Protein AF-A0A3D0VRW5-F1 (afdb_monomer_lite)

Radius of gyration: 27.22 Å; chains: 1; bounding box: 57×34×82 Å

Secondary structure (DSSP, 8-state):
-HHHHHHHHHHHHHHHHHHHHHHHHHHHHHHHTTT---HHHHHHHHHHHHHHHHHHHHHHHHHHHHIIIIITTSPPB--SSHHHHIIIIITTGGG----HHHHHHHHHHHHHHHHHHHGGGGGBTT----HHHHHHHHHHHHHHH-TT--HHHHHHHHHH--SHHHHHHHH-

Foldseek 3Di:
DLVVLQVVLVVLVVLLVVLVVLLVVLVVLCVVCPPDPPPPVSVVSNVVSVVSPVVNVVSVVVSVVCCVPPVVPRFHQQDDDLVVLCVVDPPPLVPDPDDPVLSVQLSVVLCVVCCVVPNSVSRTPPDDDDFVSSVVSLLSSLCSVPVVDDPVNSVVLVVPDDGNVSSVVSND

Structure (mmCIF, N/CA/C/O backbone):
data_AF-A0A3D0VRW5-F1
#
_entry.id   AF-A0A3D0VRW5-F1
#
loop_
_atom_site.group_PDB
_atom_site.id
_atom_site.type_symbol
_atom_site.label_atom_id
_atom_site.label_alt_id
_atom_site.label_comp_id
_atom_site.label_asym_id
_atom_site.label_entity_id
_atom_site.label_seq_id
_atom_site.pdbx_PDB_ins_code
_atom_site.Cartn_x
_atom_site.Cartn_y
_atom_site.Cartn_z
_atom_site.occupancy
_atom_site.B_iso_or_equiv
_atom_site.auth_seq_id
_atom_site.auth_comp_id
_atom_site.auth_asym_id
_atom_site.auth_atom_id
_atom_site.pdbx_PDB_model_num
ATOM 1 N N . MET A 1 1 ? 12.588 -6.512 1.046 1.00 62.38 1 MET A N 1
ATOM 2 C CA . MET A 1 1 ? 12.906 -6.947 -0.339 1.00 62.38 1 MET A CA 1
ATOM 3 C C . MET A 1 1 ? 11.990 -6.310 -1.381 1.00 62.38 1 MET A C 1
ATOM 5 O O . MET A 1 1 ? 12.462 -6.005 -2.468 1.00 62.38 1 MET A O 1
ATOM 9 N N . GLU A 1 2 ? 10.723 -6.056 -1.054 1.00 75.12 2 GLU A N 1
ATOM 10 C CA . GLU A 1 2 ? 9.718 -5.501 -1.978 1.00 75.12 2 GLU A CA 1
ATOM 11 C C . GLU A 1 2 ? 10.070 -4.091 -2.481 1.00 75.12 2 GLU A C 1
ATOM 13 O O . GLU A 1 2 ? 10.018 -3.831 -3.680 1.00 75.12 2 GLU A O 1
ATOM 18 N N . VAL A 1 3 ? 10.564 -3.218 -1.593 1.00 72.94 3 VAL A N 1
ATOM 19 C CA . VAL A 1 3 ? 11.034 -1.865 -1.948 1.00 72.94 3 VAL A CA 1
ATOM 20 C C . VAL A 1 3 ? 12.173 -1.905 -2.978 1.00 72.94 3 VAL A C 1
ATOM 22 O O . VAL A 1 3 ? 12.120 -1.223 -3.998 1.00 72.94 3 VAL A O 1
ATOM 25 N N . LEU A 1 4 ? 13.188 -2.750 -2.761 1.00 78.00 4 LEU A N 1
ATOM 26 C CA . LEU A 1 4 ? 14.305 -2.909 -3.700 1.00 78.00 4 LEU A CA 1
ATOM 27 C C . LEU A 1 4 ? 13.824 -3.434 -5.058 1.00 78.00 4 LEU A C 1
ATOM 29 O O . LEU A 1 4 ? 14.234 -2.929 -6.100 1.00 78.00 4 LEU A O 1
ATOM 33 N N . ALA A 1 5 ? 12.936 -4.427 -5.050 1.00 78.81 5 ALA A N 1
ATOM 34 C CA . ALA A 1 5 ? 12.372 -4.995 -6.265 1.00 78.81 5 ALA A CA 1
ATOM 35 C C . ALA A 1 5 ? 11.540 -3.975 -7.058 1.00 78.81 5 ALA A C 1
ATOM 37 O O . ALA A 1 5 ? 11.592 -3.974 -8.289 1.00 78.81 5 ALA A O 1
ATOM 38 N N . HIS A 1 6 ? 10.830 -3.075 -6.373 1.00 78.69 6 HIS A N 1
ATOM 39 C CA . HIS A 1 6 ? 10.118 -1.971 -7.007 1.00 78.69 6 HIS A CA 1
ATOM 40 C C . HIS A 1 6 ? 11.080 -1.030 -7.749 1.00 78.69 6 HIS A C 1
ATOM 42 O O . HIS A 1 6 ? 10.903 -0.787 -8.944 1.00 78.69 6 HIS A O 1
ATOM 48 N N . TYR A 1 7 ? 12.152 -0.577 -7.091 1.00 81.31 7 TYR A N 1
ATOM 49 C CA . TYR A 1 7 ? 13.161 0.274 -7.732 1.00 81.31 7 TYR A CA 1
ATOM 50 C C . TYR A 1 7 ? 13.887 -0.428 -8.883 1.00 81.31 7 TYR A C 1
ATOM 52 O O . TYR A 1 7 ? 14.125 0.180 -9.927 1.00 81.31 7 TYR A O 1
ATOM 60 N N . LEU A 1 8 ? 14.185 -1.722 -8.740 1.00 82.75 8 LEU A N 1
ATOM 61 C CA . LEU A 1 8 ? 14.809 -2.511 -9.801 1.00 82.75 8 LEU A CA 1
ATOM 62 C C . LEU A 1 8 ? 13.872 -2.609 -11.021 1.00 82.75 8 LEU A C 1
ATOM 64 O O . LEU A 1 8 ? 14.313 -2.406 -12.151 1.00 82.75 8 LEU A O 1
ATOM 68 N N . ARG A 1 9 ? 12.565 -2.823 -10.803 1.00 81.88 9 ARG A N 1
ATOM 69 C CA . ARG A 1 9 ? 11.544 -2.823 -11.865 1.00 81.88 9 ARG A CA 1
ATOM 70 C C . ARG A 1 9 ? 11.465 -1.470 -12.579 1.00 81.88 9 ARG A C 1
ATOM 72 O O . ARG A 1 9 ? 11.427 -1.452 -13.808 1.00 81.88 9 ARG A O 1
ATOM 79 N N . LEU A 1 10 ? 11.489 -0.358 -11.840 1.00 83.25 10 LEU A N 1
ATOM 80 C CA . LEU A 1 10 ? 11.524 0.992 -12.420 1.00 83.25 10 LEU A CA 1
ATOM 81 C C . LEU A 1 10 ? 12.782 1.218 -13.269 1.00 83.25 10 LEU A C 1
ATOM 83 O O . LEU A 1 10 ? 12.677 1.727 -14.384 1.00 83.25 10 LEU A O 1
ATOM 87 N N . GLY A 1 11 ? 13.950 0.783 -12.787 1.00 82.81 11 GLY A N 1
ATOM 88 C CA . GLY A 1 11 ? 15.206 0.862 -13.537 1.00 82.81 11 GLY A CA 1
ATOM 89 C C . GLY A 1 11 ? 15.146 0.099 -14.862 1.00 82.81 11 GLY A C 1
ATOM 90 O O . GLY A 1 11 ? 15.529 0.631 -15.904 1.00 82.81 11 GLY A O 1
ATOM 91 N N . PHE A 1 12 ? 14.584 -1.112 -14.846 1.00 83.50 12 PHE A N 1
ATOM 92 C CA . PHE A 1 12 ? 14.370 -1.902 -16.057 1.00 83.50 12 PHE A CA 1
ATOM 93 C C . PHE A 1 12 ? 13.411 -1.229 -17.049 1.00 83.50 12 PHE A C 1
ATOM 95 O O . PHE A 1 12 ? 13.712 -1.165 -18.241 1.00 83.50 12 PHE A O 1
ATOM 102 N N . ILE A 1 13 ? 12.281 -0.691 -16.575 1.00 83.25 13 ILE A N 1
ATOM 103 C CA . ILE A 1 13 ? 11.316 0.024 -17.427 1.00 83.25 13 ILE A CA 1
ATOM 104 C C . ILE A 1 13 ? 11.973 1.254 -18.064 1.00 83.25 13 ILE A C 1
ATOM 106 O O . ILE A 1 13 ? 11.870 1.446 -19.276 1.00 83.25 13 ILE A O 1
ATOM 110 N N . ALA A 1 14 ? 12.694 2.057 -17.278 1.00 82.38 14 ALA A N 1
ATOM 111 C CA . ALA A 1 14 ? 13.392 3.240 -17.773 1.00 82.38 14 ALA A CA 1
ATOM 112 C C . ALA A 1 14 ? 14.422 2.885 -18.858 1.00 82.38 14 ALA A C 1
ATOM 114 O O . ALA A 1 14 ? 14.473 3.533 -19.906 1.00 82.38 14 ALA A O 1
ATOM 115 N N . ALA A 1 15 ? 15.198 1.818 -18.649 1.00 82.12 15 ALA A N 1
ATOM 116 C CA . ALA A 1 15 ? 16.153 1.328 -19.636 1.00 82.12 15 ALA A CA 1
ATOM 117 C C . ALA A 1 15 ? 15.463 0.867 -20.932 1.00 82.12 15 ALA A C 1
ATOM 119 O O . ALA A 1 15 ? 15.905 1.241 -22.017 1.00 82.12 15 ALA A O 1
ATOM 120 N N . ILE A 1 16 ? 14.347 0.133 -20.847 1.00 83.44 16 ILE A N 1
ATOM 121 C CA . ILE A 1 16 ? 13.568 -0.285 -22.027 1.00 83.44 16 ILE A CA 1
ATOM 122 C C . ILE A 1 16 ? 13.059 0.931 -22.814 1.00 83.44 16 ILE A C 1
ATOM 124 O O . ILE A 1 16 ? 13.180 0.963 -24.040 1.00 83.44 16 ILE A O 1
ATOM 128 N N . VAL A 1 17 ? 12.540 1.956 -22.132 1.00 83.88 17 VAL A N 1
ATOM 129 C CA . VAL A 1 17 ? 12.073 3.193 -22.778 1.00 83.88 17 VAL A CA 1
ATOM 130 C C . VAL A 1 17 ? 13.222 3.914 -23.488 1.00 83.88 17 VAL A C 1
ATOM 132 O O . VAL A 1 17 ? 13.076 4.300 -24.649 1.00 83.88 17 VAL A O 1
ATOM 135 N N . MET A 1 18 ? 14.388 4.047 -22.847 1.00 80.69 18 MET A N 1
ATOM 136 C CA . MET A 1 18 ? 15.559 4.662 -23.485 1.00 80.69 18 MET A CA 1
ATOM 137 C C . MET A 1 18 ? 16.029 3.882 -24.719 1.00 80.69 18 MET A C 1
ATOM 139 O O . MET A 1 18 ? 16.373 4.485 -25.739 1.00 80.69 18 MET A O 1
ATOM 143 N N . LEU A 1 19 ? 15.994 2.549 -24.663 1.00 82.56 19 LEU A N 1
ATOM 144 C CA . LEU A 1 19 ? 16.332 1.689 -25.797 1.00 82.56 19 LEU A CA 1
ATOM 145 C C . LEU A 1 19 ? 15.342 1.851 -26.961 1.00 82.56 19 LEU A C 1
ATOM 147 O O . LEU A 1 19 ? 15.771 1.915 -28.114 1.00 82.56 19 LEU A O 1
ATOM 151 N N . LEU A 1 20 ? 14.039 1.980 -26.680 1.00 82.06 20 LEU A N 1
ATOM 152 C CA . LEU A 1 20 ? 13.021 2.263 -27.698 1.00 82.06 20 LEU A CA 1
ATOM 153 C C . LEU A 1 20 ? 13.267 3.611 -28.383 1.00 82.06 20 LEU A C 1
ATOM 155 O O . LEU A 1 20 ? 13.275 3.679 -29.612 1.00 82.06 20 LEU A O 1
ATOM 159 N N . ILE A 1 21 ? 13.531 4.668 -27.607 1.00 82.75 21 ILE A N 1
ATOM 160 C CA . ILE A 1 21 ? 13.844 6.001 -28.144 1.00 82.75 21 ILE A CA 1
ATOM 161 C C . ILE A 1 21 ? 15.078 5.928 -29.051 1.00 82.75 21 ILE A C 1
ATOM 163 O O . ILE A 1 21 ? 15.043 6.404 -30.188 1.00 82.75 21 ILE A O 1
ATOM 167 N N . ALA A 1 22 ? 16.149 5.275 -28.597 1.00 78.88 22 ALA A N 1
ATOM 168 C CA . ALA A 1 22 ? 17.364 5.112 -29.387 1.00 78.88 22 ALA A CA 1
ATOM 169 C C . ALA A 1 22 ? 17.132 4.304 -30.679 1.00 78.88 22 ALA A C 1
ATOM 171 O O . ALA A 1 22 ? 17.673 4.656 -31.729 1.00 78.88 22 ALA A O 1
ATOM 172 N N . GLY A 1 23 ? 16.295 3.263 -30.633 1.00 80.12 23 GLY A N 1
ATOM 173 C CA . GLY A 1 23 ? 15.893 2.490 -31.809 1.00 80.12 23 GLY A CA 1
ATOM 174 C C . GLY A 1 23 ? 15.086 3.311 -32.822 1.00 80.12 23 GLY A C 1
ATOM 175 O O . GLY A 1 23 ? 15.339 3.233 -34.025 1.00 80.12 23 GLY A O 1
ATOM 176 N N . ILE A 1 24 ? 14.165 4.161 -32.361 1.00 83.56 24 ILE A N 1
ATOM 177 C CA . ILE A 1 24 ? 13.408 5.073 -33.233 1.00 83.56 24 ILE A CA 1
ATOM 178 C C . ILE A 1 24 ? 14.349 6.101 -33.873 1.00 83.56 24 ILE A C 1
ATOM 180 O O . ILE A 1 24 ? 14.300 6.314 -35.087 1.00 83.56 24 ILE A O 1
ATOM 184 N N . MET A 1 25 ? 15.256 6.695 -33.089 1.00 78.94 25 MET A N 1
ATOM 185 C CA . MET A 1 25 ? 16.258 7.636 -33.603 1.00 78.94 25 MET A CA 1
ATOM 186 C C . MET A 1 25 ? 17.160 6.990 -34.658 1.00 78.94 25 MET A C 1
ATOM 188 O O . MET A 1 25 ? 17.439 7.606 -35.688 1.00 78.94 25 MET A O 1
ATOM 192 N N . PHE A 1 26 ? 17.568 5.736 -34.450 1.00 79.00 26 PHE A N 1
ATOM 193 C CA . PHE A 1 26 ? 18.327 4.971 -35.434 1.00 79.00 26 PHE A CA 1
ATOM 194 C C . PHE A 1 26 ? 17.599 4.855 -36.770 1.00 79.00 26 PHE A C 1
ATOM 196 O O . PHE A 1 26 ? 18.173 5.151 -37.820 1.00 79.00 26 PHE A O 1
ATOM 203 N N . LEU A 1 27 ? 16.336 4.422 -36.731 1.00 78.88 27 LEU A N 1
ATOM 204 C CA . LEU A 1 27 ? 15.518 4.240 -37.926 1.00 78.88 27 LEU A CA 1
ATOM 205 C C . LEU A 1 27 ? 15.295 5.574 -38.644 1.00 78.88 27 LEU A C 1
ATOM 207 O O . LEU A 1 27 ? 15.448 5.637 -39.864 1.00 78.88 27 LEU A O 1
ATOM 211 N N . ALA A 1 28 ? 15.026 6.647 -37.896 1.00 80.44 28 ALA A N 1
ATOM 212 C CA . ALA A 1 28 ? 14.853 7.989 -38.442 1.00 80.44 28 ALA A CA 1
ATOM 213 C C . ALA A 1 28 ? 16.126 8.503 -39.138 1.00 80.44 28 ALA A C 1
ATOM 215 O O . ALA A 1 28 ? 16.059 9.011 -40.259 1.00 80.44 28 ALA A O 1
ATOM 216 N N . ILE A 1 29 ? 17.298 8.327 -38.516 1.00 74.38 29 ILE A N 1
ATOM 217 C CA . ILE A 1 29 ? 18.594 8.706 -39.101 1.00 74.38 29 ILE A CA 1
ATOM 218 C C . ILE A 1 29 ? 18.884 7.870 -40.347 1.00 74.38 29 ILE A C 1
ATOM 220 O O . ILE A 1 29 ? 19.242 8.425 -41.385 1.00 74.38 29 ILE A O 1
ATOM 224 N N . ARG A 1 30 ? 18.684 6.550 -40.275 1.00 71.38 30 ARG A N 1
ATOM 225 C CA . ARG A 1 30 ? 18.883 5.638 -41.408 1.00 71.38 30 ARG A CA 1
ATOM 226 C C . ARG A 1 30 ? 17.983 5.997 -42.591 1.00 71.38 30 ARG A C 1
ATOM 228 O O . ARG A 1 30 ? 18.441 5.961 -43.728 1.00 71.38 30 ARG A O 1
ATOM 235 N N . HIS A 1 31 ? 16.729 6.363 -42.332 1.00 76.62 31 HIS A N 1
ATOM 236 C CA . HIS A 1 31 ? 15.788 6.787 -43.365 1.00 76.62 31 HIS A CA 1
ATOM 237 C C . HIS A 1 31 ? 16.190 8.134 -43.987 1.00 76.62 31 HIS A C 1
ATOM 239 O O . HIS A 1 31 ? 16.279 8.249 -45.207 1.00 76.62 31 HIS A O 1
ATOM 245 N N . LYS A 1 32 ? 16.498 9.142 -43.158 1.00 72.19 32 LYS A N 1
ATOM 246 C CA . LYS A 1 32 ? 16.878 10.497 -43.604 1.00 72.19 32 LYS A CA 1
ATOM 247 C C . LYS A 1 32 ? 18.175 10.523 -44.420 1.00 72.19 32 LYS A C 1
ATOM 249 O O . LYS A 1 32 ? 18.327 11.359 -45.307 1.00 72.19 32 LYS A O 1
ATOM 254 N N . ASN A 1 33 ? 19.098 9.613 -44.128 1.00 68.31 33 ASN A N 1
ATOM 255 C CA . ASN A 1 33 ? 20.426 9.573 -44.735 1.00 68.31 33 ASN A CA 1
ATOM 256 C C . ASN A 1 33 ? 20.546 8.634 -45.937 1.00 68.31 33 ASN A C 1
ATOM 258 O O . ASN A 1 33 ? 21.626 8.513 -46.503 1.00 68.31 33 ASN A O 1
ATOM 262 N N . ARG A 1 34 ? 19.448 8.012 -46.374 1.00 64.00 34 ARG A N 1
ATOM 263 C CA . ARG A 1 34 ? 19.440 7.110 -47.533 1.00 64.00 34 ARG A CA 1
ATOM 264 C C . ARG A 1 34 ? 19.802 7.812 -48.861 1.00 64.00 34 ARG A C 1
ATOM 266 O O . ARG A 1 34 ? 20.150 7.122 -49.808 1.00 64.00 34 ARG A O 1
ATOM 273 N N . ASN A 1 35 ? 19.784 9.156 -48.892 1.00 61.44 35 ASN A N 1
ATOM 274 C CA . ASN A 1 35 ? 20.017 10.000 -50.076 1.00 61.44 35 ASN A CA 1
ATOM 275 C C . ASN A 1 35 ? 21.159 11.047 -49.921 1.00 61.44 35 ASN A C 1
ATOM 277 O O . ASN A 1 35 ? 21.173 12.024 -50.667 1.00 61.44 35 ASN A O 1
ATOM 281 N N . LYS A 1 36 ? 22.085 10.930 -48.949 1.00 59.25 36 LYS A N 1
ATOM 282 C CA . LYS A 1 36 ? 23.169 11.927 -48.739 1.00 59.25 36 LYS A CA 1
ATOM 283 C C . LYS A 1 36 ? 24.573 11.297 -48.709 1.00 59.25 36 LYS A C 1
ATOM 285 O O . LYS A 1 36 ? 24.812 10.403 -47.908 1.00 59.25 36 LYS A O 1
ATOM 290 N N . ASN A 1 37 ? 25.514 11.851 -49.486 1.00 57.31 37 ASN A N 1
ATOM 291 C CA . ASN A 1 37 ? 26.903 11.371 -49.675 1.00 57.31 37 ASN A CA 1
ATOM 292 C C . ASN A 1 37 ? 27.896 11.708 -48.530 1.00 57.31 37 ASN A C 1
ATOM 294 O O . ASN A 1 37 ? 29.105 11.699 -48.740 1.00 57.31 37 ASN A O 1
ATOM 298 N N . ASN A 1 38 ? 27.431 12.013 -47.312 1.00 59.34 38 ASN A N 1
ATOM 299 C CA . ASN A 1 38 ? 28.324 12.297 -46.172 1.00 59.34 38 ASN A CA 1
ATOM 300 C C . ASN A 1 38 ? 28.665 11.006 -45.405 1.00 59.34 38 ASN A C 1
ATOM 302 O O . ASN A 1 38 ? 28.204 10.785 -44.288 1.00 59.34 38 ASN A O 1
ATOM 306 N N . GLU A 1 39 ? 29.454 10.121 -46.009 1.00 62.00 39 GLU A N 1
ATOM 307 C CA . GLU A 1 39 ? 29.610 8.726 -45.560 1.00 62.00 39 GLU A CA 1
ATOM 308 C C . GLU A 1 39 ? 30.244 8.549 -44.165 1.00 62.00 39 GLU A C 1
ATOM 310 O O . GLU A 1 39 ? 29.819 7.679 -43.399 1.00 62.00 39 GLU A O 1
ATOM 315 N N . ALA A 1 40 ? 31.222 9.380 -43.787 1.00 61.34 40 ALA A N 1
ATOM 316 C CA . ALA A 1 40 ? 32.016 9.166 -42.570 1.00 61.34 40 ALA A CA 1
ATOM 317 C C . ALA A 1 40 ? 31.247 9.455 -41.262 1.00 61.34 40 ALA A C 1
ATOM 319 O O . ALA A 1 40 ? 31.235 8.628 -40.346 1.00 61.34 40 ALA A O 1
ATOM 320 N N . GLU A 1 41 ? 30.550 10.594 -41.175 1.00 62.97 41 GLU A N 1
ATOM 321 C CA . GLU A 1 41 ? 29.766 10.966 -39.984 1.00 62.97 41 GLU A CA 1
ATOM 322 C C . GLU A 1 41 ? 28.525 10.069 -39.818 1.00 62.97 41 GLU A C 1
ATOM 324 O O . GLU A 1 41 ? 28.128 9.704 -38.706 1.00 62.97 41 GLU A O 1
ATOM 329 N N . ILE A 1 42 ? 27.932 9.660 -40.943 1.00 65.00 42 ILE A N 1
ATOM 330 C CA . ILE A 1 42 ? 26.753 8.794 -40.986 1.00 65.00 42 ILE A CA 1
ATOM 331 C C . ILE A 1 42 ? 27.116 7.377 -40.523 1.00 65.00 42 ILE A C 1
ATOM 333 O O . ILE A 1 42 ? 26.375 6.795 -39.729 1.00 65.00 42 ILE A O 1
ATOM 337 N N . SER A 1 43 ? 28.272 6.848 -40.940 1.00 68.38 43 SER A N 1
ATOM 338 C CA . SER A 1 43 ? 28.759 5.515 -40.556 1.00 68.38 43 SER A CA 1
ATOM 339 C C . SER A 1 43 ? 28.977 5.372 -39.042 1.00 68.38 43 SER A C 1
ATOM 341 O O . SER A 1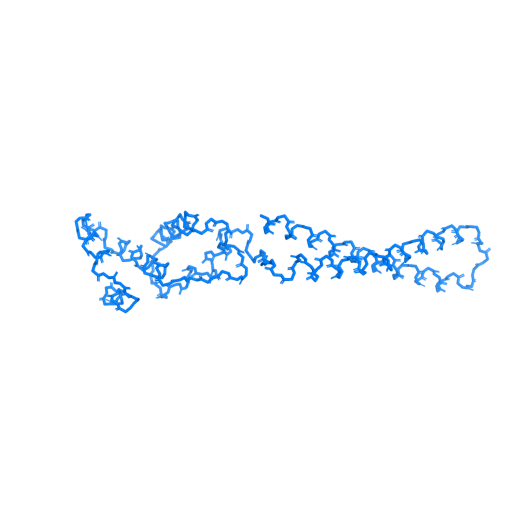 43 ? 28.511 4.402 -38.433 1.00 68.38 43 SER A O 1
ATOM 343 N N . GLY A 1 44 ? 29.596 6.372 -38.400 1.00 71.44 44 GLY A N 1
ATOM 344 C CA . GLY A 1 44 ? 29.844 6.368 -36.953 1.00 71.44 44 GLY A CA 1
ATOM 345 C C . GLY A 1 44 ? 28.557 6.336 -36.123 1.00 71.44 44 GLY A C 1
ATOM 346 O O . GLY A 1 44 ? 28.398 5.486 -35.242 1.00 71.44 44 GLY A O 1
ATOM 347 N N . ARG A 1 45 ? 27.589 7.204 -36.455 1.00 69.44 45 ARG A N 1
ATOM 348 C CA . ARG A 1 45 ? 26.280 7.242 -35.779 1.00 69.44 45 ARG A CA 1
ATOM 349 C C . ARG A 1 45 ? 25.501 5.943 -36.000 1.00 69.44 45 ARG A C 1
ATOM 351 O O . ARG A 1 45 ? 24.958 5.385 -35.051 1.00 69.44 45 ARG A O 1
ATOM 358 N N . LEU A 1 46 ? 25.488 5.416 -37.226 1.00 71.06 46 LEU A N 1
ATOM 359 C CA . LEU A 1 46 ? 24.789 4.170 -37.561 1.00 71.06 46 LEU A CA 1
ATOM 360 C C . LEU A 1 46 ? 25.338 2.973 -36.759 1.00 71.06 46 LEU A C 1
ATOM 362 O O . LEU A 1 46 ? 24.564 2.140 -36.284 1.00 71.06 46 LEU A O 1
ATOM 366 N N . ARG A 1 47 ? 26.663 2.901 -36.565 1.00 78.00 47 ARG A N 1
ATOM 367 C CA . ARG A 1 47 ? 27.319 1.849 -35.771 1.00 78.00 47 ARG A CA 1
ATOM 368 C C . ARG A 1 47 ? 26.970 1.947 -34.286 1.00 78.00 47 ARG A C 1
ATOM 370 O O . ARG A 1 47 ? 26.664 0.921 -33.682 1.00 78.00 47 ARG A O 1
ATOM 377 N N . PHE A 1 48 ? 26.964 3.159 -33.727 1.00 77.25 48 PHE A N 1
ATOM 378 C CA . PHE A 1 48 ? 26.572 3.416 -32.338 1.00 77.25 48 PHE A CA 1
ATOM 379 C C . PHE A 1 48 ? 25.146 2.931 -32.055 1.00 77.25 48 PHE A C 1
ATOM 381 O O . PHE A 1 48 ? 24.918 2.108 -31.172 1.00 77.25 48 PHE A O 1
ATOM 388 N N . TYR A 1 49 ? 24.185 3.344 -32.875 1.00 73.69 49 TYR A N 1
ATOM 389 C CA . TYR A 1 49 ? 22.801 2.912 -32.712 1.00 73.69 49 TYR A CA 1
ATOM 390 C C . TYR A 1 49 ? 22.593 1.409 -32.953 1.00 73.69 49 TYR A C 1
ATOM 392 O O . TYR A 1 49 ? 21.779 0.789 -32.273 1.00 73.69 49 TYR A O 1
ATOM 400 N N . LYS A 1 50 ? 23.346 0.791 -33.875 1.00 76.94 50 LYS A N 1
ATOM 401 C CA . LYS A 1 50 ? 23.320 -0.668 -34.061 1.00 76.94 50 LYS A CA 1
ATOM 402 C C . LYS A 1 50 ? 23.750 -1.405 -32.786 1.00 76.94 50 LYS A C 1
ATOM 404 O O . LYS A 1 50 ? 23.134 -2.414 -32.451 1.00 76.94 50 LYS A O 1
ATOM 409 N N . MET A 1 51 ? 24.758 -0.902 -32.064 1.00 81.69 51 MET A N 1
ATOM 410 C CA . MET A 1 51 ? 25.133 -1.462 -30.757 1.00 81.69 51 MET A CA 1
ATOM 411 C C . MET A 1 51 ? 23.994 -1.336 -29.745 1.00 81.69 51 MET A C 1
ATOM 413 O O . MET A 1 51 ? 23.730 -2.292 -29.024 1.00 81.69 51 MET A O 1
ATOM 417 N N . ILE A 1 52 ? 23.276 -0.208 -29.731 1.00 78.50 52 ILE A N 1
ATOM 418 C CA . ILE A 1 52 ? 22.126 -0.017 -28.835 1.00 78.50 52 ILE A CA 1
ATOM 419 C C . ILE A 1 52 ? 21.000 -1.013 -29.143 1.00 78.50 52 ILE A C 1
ATOM 421 O O . ILE A 1 52 ? 20.437 -1.604 -28.225 1.00 78.50 52 ILE A O 1
ATOM 425 N N . VAL A 1 53 ? 20.698 -1.257 -30.421 1.00 78.06 53 VAL A N 1
ATOM 426 C CA . VAL A 1 53 ? 19.686 -2.252 -30.820 1.00 78.06 53 VAL A CA 1
ATOM 427 C C . VAL A 1 53 ? 20.086 -3.663 -30.376 1.00 78.06 53 VAL A C 1
ATOM 429 O O . VAL A 1 53 ? 19.248 -4.407 -29.873 1.00 78.06 53 VAL A O 1
ATOM 432 N N . ILE A 1 54 ? 21.365 -4.030 -30.511 1.00 81.06 54 ILE A N 1
ATOM 433 C CA . ILE A 1 54 ? 21.873 -5.321 -30.020 1.00 81.06 54 ILE A CA 1
ATOM 434 C C . ILE A 1 54 ? 21.763 -5.398 -28.492 1.00 81.06 54 ILE A C 1
ATOM 436 O O . ILE A 1 54 ? 21.287 -6.402 -27.967 1.00 81.06 54 ILE A O 1
ATOM 440 N N . ALA A 1 55 ? 22.143 -4.335 -27.779 1.00 81.12 55 ALA A N 1
ATOM 441 C CA . ALA A 1 55 ? 21.995 -4.268 -26.330 1.00 81.12 55 ALA A CA 1
ATOM 442 C C . ALA A 1 55 ? 20.527 -4.456 -25.909 1.00 81.12 55 ALA A C 1
ATOM 444 O O . ALA A 1 55 ? 20.254 -5.214 -24.981 1.00 81.12 55 ALA A O 1
ATOM 445 N N . ALA A 1 56 ? 19.575 -3.861 -26.636 1.00 77.81 56 ALA A N 1
ATOM 446 C CA . ALA A 1 56 ? 18.147 -4.046 -26.386 1.00 77.81 56 ALA A CA 1
ATOM 447 C C . ALA A 1 56 ? 17.686 -5.496 -26.577 1.00 77.81 56 ALA A C 1
ATOM 449 O O . ALA A 1 56 ? 16.923 -6.011 -25.758 1.00 77.81 56 ALA A O 1
ATOM 450 N N . ALA A 1 57 ? 18.178 -6.165 -27.622 1.00 78.94 57 ALA A N 1
ATOM 451 C CA . ALA A 1 57 ? 17.840 -7.555 -27.913 1.00 78.94 57 ALA A CA 1
ATOM 452 C C . ALA A 1 57 ? 18.287 -8.523 -26.803 1.00 78.94 57 ALA A C 1
ATOM 454 O O . ALA A 1 57 ? 17.672 -9.570 -26.633 1.00 78.94 57 ALA A O 1
ATOM 455 N N . VAL A 1 58 ? 19.319 -8.168 -26.030 1.00 84.19 58 VAL A N 1
ATOM 456 C CA . VAL A 1 58 ? 19.774 -8.932 -24.855 1.00 84.19 58 VAL A CA 1
ATOM 457 C C . VAL A 1 58 ? 19.038 -8.496 -23.585 1.00 84.19 58 VAL A C 1
ATOM 459 O O . VAL A 1 58 ? 18.641 -9.328 -22.770 1.00 84.19 58 VAL A O 1
ATOM 462 N N . TYR A 1 59 ? 18.827 -7.190 -23.417 1.00 83.06 59 TYR A N 1
ATOM 463 C CA . TYR A 1 59 ? 18.260 -6.618 -22.199 1.00 83.06 59 TYR A CA 1
ATOM 464 C C . TYR A 1 59 ? 16.778 -6.972 -22.003 1.00 83.06 59 TYR A C 1
ATOM 466 O O . TYR A 1 59 ? 16.361 -7.258 -20.883 1.00 83.06 59 TYR A O 1
ATOM 474 N N . ILE A 1 60 ? 15.984 -7.008 -23.081 1.00 82.69 60 ILE A N 1
ATOM 475 C CA . ILE A 1 60 ? 14.550 -7.334 -23.011 1.00 82.69 60 ILE A CA 1
ATOM 476 C C . ILE A 1 60 ? 14.318 -8.776 -22.514 1.00 82.69 60 ILE A C 1
ATOM 478 O O . ILE A 1 60 ? 13.583 -8.937 -21.538 1.00 82.69 60 ILE A O 1
ATOM 482 N N . PRO A 1 61 ? 14.943 -9.828 -23.086 1.00 86.81 61 PRO A N 1
ATOM 483 C CA . PRO A 1 61 ? 14.833 -11.186 -22.549 1.00 86.81 61 PRO A CA 1
ATOM 484 C C . PRO A 1 61 ? 15.293 -11.301 -21.095 1.00 86.81 61 PRO A C 1
ATOM 486 O O . PRO A 1 61 ? 14.655 -11.992 -20.305 1.00 86.81 61 PRO A O 1
ATOM 489 N N . LEU A 1 62 ? 16.367 -10.598 -20.722 1.00 86.75 62 LEU A N 1
ATOM 490 C CA . LEU A 1 62 ? 16.882 -10.614 -19.355 1.00 86.75 62 LEU A CA 1
ATOM 491 C C . LEU A 1 62 ? 15.887 -9.991 -18.367 1.00 86.75 62 LEU A C 1
ATOM 493 O O . LEU A 1 62 ? 15.662 -10.551 -17.295 1.00 86.75 62 LEU A O 1
ATOM 497 N N . TYR A 1 63 ? 15.231 -8.891 -18.747 1.00 84.94 63 TYR A N 1
ATOM 498 C CA . TYR A 1 63 ? 14.131 -8.326 -17.969 1.00 84.94 63 TYR A CA 1
ATOM 499 C C . TYR A 1 63 ? 12.954 -9.294 -17.853 1.00 84.94 63 TYR A C 1
ATOM 501 O O . TYR A 1 63 ? 12.433 -9.473 -16.758 1.00 84.94 63 TYR A O 1
ATOM 509 N N . LEU A 1 64 ? 12.541 -9.938 -18.949 1.00 85.44 64 LEU A N 1
ATOM 510 C CA . LEU A 1 64 ? 11.435 -10.899 -18.926 1.00 85.44 64 LEU A CA 1
ATOM 511 C C . LEU A 1 64 ? 11.735 -12.091 -18.005 1.00 85.44 64 LEU A C 1
ATOM 513 O O . LEU A 1 64 ? 10.855 -12.518 -17.259 1.00 85.44 64 LEU A O 1
ATOM 517 N N . LEU A 1 65 ? 12.977 -12.583 -17.998 1.00 86.88 65 LEU A N 1
ATOM 518 C CA . LEU A 1 65 ? 13.431 -13.620 -17.068 1.00 86.88 65 LEU A CA 1
ATOM 519 C C . LEU A 1 65 ? 13.422 -13.127 -15.618 1.00 86.88 65 LEU A C 1
ATOM 521 O O . LEU A 1 65 ? 12.838 -13.782 -14.757 1.00 86.88 65 LEU A O 1
ATOM 525 N N . ALA A 1 66 ? 14.009 -11.958 -15.343 1.00 85.31 66 ALA A N 1
ATOM 526 C CA . ALA A 1 66 ? 13.979 -11.358 -14.010 1.00 85.31 66 ALA A CA 1
ATOM 527 C C . ALA A 1 66 ? 12.536 -11.126 -13.534 1.00 85.31 66 ALA A C 1
ATOM 529 O O . ALA A 1 66 ? 12.206 -11.364 -12.372 1.00 85.31 66 ALA A O 1
ATOM 530 N N . TYR A 1 67 ? 11.649 -10.732 -14.447 1.00 83.94 67 TYR A N 1
ATOM 531 C CA . TYR A 1 67 ? 10.239 -10.554 -14.164 1.00 83.94 67 TYR A CA 1
ATOM 532 C C . TYR A 1 67 ? 9.557 -11.870 -13.802 1.00 83.94 67 TYR A C 1
ATOM 534 O O . TYR A 1 67 ? 8.932 -11.953 -12.748 1.00 83.94 67 TYR A O 1
ATOM 542 N N . ALA A 1 68 ? 9.716 -12.906 -14.624 1.00 83.94 68 ALA A N 1
ATOM 543 C CA . ALA A 1 68 ? 9.089 -14.203 -14.397 1.00 83.94 68 ALA A CA 1
ATOM 544 C C . ALA A 1 68 ? 9.583 -14.893 -13.116 1.00 83.94 68 ALA A C 1
ATOM 546 O O . ALA A 1 68 ? 8.780 -15.508 -12.415 1.00 83.94 68 ALA A O 1
ATOM 547 N N . VAL A 1 69 ? 10.881 -14.788 -12.816 1.00 84.81 69 VAL A N 1
ATOM 548 C CA . VAL A 1 69 ? 11.514 -15.490 -11.689 1.00 84.81 69 VAL A CA 1
ATOM 549 C C . VAL A 1 69 ? 11.386 -14.711 -10.380 1.00 84.81 69 VAL A C 1
ATOM 551 O O . VAL A 1 69 ? 11.103 -15.310 -9.348 1.00 84.81 69 VAL A O 1
ATOM 554 N N . TYR A 1 70 ? 11.576 -13.388 -10.407 1.00 80.12 70 TYR A N 1
ATOM 555 C CA . TYR A 1 70 ? 11.674 -12.580 -9.187 1.00 80.12 70 TYR A CA 1
ATOM 556 C C . TYR A 1 70 ? 10.526 -11.596 -9.007 1.00 80.12 70 TYR A C 1
ATOM 558 O O . TYR A 1 70 ? 10.034 -11.449 -7.894 1.00 80.12 70 TYR A O 1
ATOM 566 N N . PHE A 1 71 ? 10.085 -10.901 -10.057 1.00 80.69 71 PHE A N 1
ATOM 567 C CA . PHE A 1 71 ? 9.124 -9.807 -9.874 1.00 80.69 71 PHE A CA 1
ATOM 568 C C . PHE A 1 71 ? 7.662 -10.215 -9.914 1.00 80.69 71 PHE A C 1
ATOM 570 O O . PHE A 1 71 ? 6.842 -9.478 -9.377 1.00 80.69 71 PHE A O 1
ATOM 577 N N . LYS A 1 72 ? 7.325 -11.347 -10.534 1.00 81.25 72 LYS A N 1
ATOM 578 C CA . LYS A 1 72 ? 5.940 -11.764 -10.775 1.00 81.25 72 LYS A CA 1
ATOM 579 C C . LYS A 1 72 ? 5.085 -11.760 -9.506 1.00 81.25 72 LYS A C 1
ATOM 581 O O . LYS A 1 72 ? 3.932 -11.355 -9.561 1.00 81.25 72 LYS A O 1
ATOM 586 N N . ASN A 1 73 ? 5.667 -12.182 -8.385 1.00 82.31 73 ASN A N 1
ATOM 587 C CA . ASN A 1 73 ? 4.969 -12.315 -7.106 1.00 82.31 73 ASN A CA 1
ATOM 588 C C . ASN A 1 73 ? 5.316 -11.197 -6.115 1.00 82.31 73 ASN A C 1
ATOM 590 O O . ASN A 1 73 ? 4.930 -11.280 -4.955 1.00 82.31 73 ASN A O 1
ATOM 594 N N . VAL A 1 74 ? 6.088 -10.191 -6.538 1.00 84.38 74 VAL A N 1
ATOM 595 C CA . VAL A 1 74 ? 6.445 -9.071 -5.669 1.00 84.38 74 VAL A CA 1
A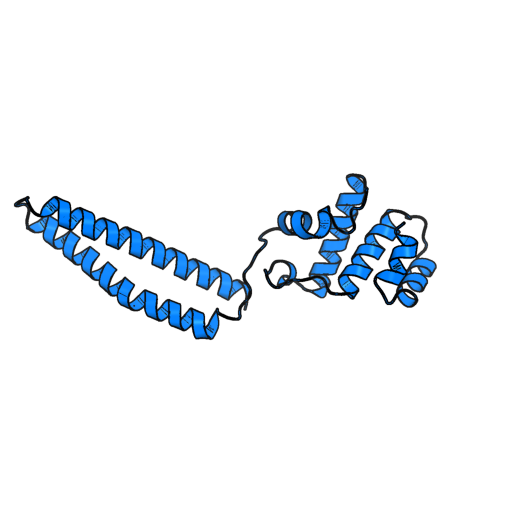TOM 596 C C . VAL A 1 74 ? 5.432 -7.952 -5.885 1.00 84.38 74 VAL A C 1
ATOM 598 O O . VAL A 1 74 ? 5.328 -7.464 -7.025 1.00 84.38 74 VAL A O 1
ATOM 601 N N . PRO A 1 75 ? 4.705 -7.549 -4.828 1.00 86.06 75 PRO A N 1
ATOM 602 C CA . PRO A 1 75 ? 3.687 -6.523 -4.934 1.00 86.06 75 PRO A CA 1
ATOM 603 C C . PRO A 1 75 ? 4.302 -5.178 -5.317 1.00 86.06 75 PRO A C 1
ATOM 605 O O . PRO A 1 75 ? 5.501 -4.919 -5.146 1.00 86.06 75 PRO A O 1
ATOM 608 N N . VAL A 1 76 ? 3.480 -4.323 -5.911 1.00 86.38 76 VAL A N 1
ATOM 609 C CA . VAL A 1 76 ? 3.902 -3.027 -6.434 1.00 86.38 76 VAL A CA 1
ATOM 610 C C . VAL A 1 76 ? 3.576 -1.956 -5.419 1.00 86.38 76 VAL A C 1
ATOM 612 O O . VAL A 1 76 ? 2.460 -1.889 -4.917 1.00 86.38 76 VAL A O 1
ATOM 615 N N . LEU A 1 77 ? 4.540 -1.075 -5.155 1.00 88.12 77 LEU A N 1
ATOM 616 C CA . LEU A 1 77 ? 4.271 0.133 -4.392 1.00 88.12 77 LEU A CA 1
ATOM 617 C C . LEU A 1 77 ? 3.193 0.951 -5.118 1.00 88.12 77 LEU A C 1
ATOM 619 O O . LEU A 1 77 ? 3.397 1.401 -6.248 1.00 88.12 77 LEU A O 1
ATOM 623 N N . LYS A 1 78 ? 2.040 1.100 -4.472 1.00 91.56 78 LYS A N 1
ATOM 624 C CA . LYS A 1 78 ? 0.862 1.797 -4.991 1.00 91.56 78 LYS A CA 1
ATOM 625 C C . LYS A 1 78 ? 0.782 3.226 -4.473 1.00 91.56 78 LYS A C 1
ATOM 627 O O . LYS A 1 78 ? 0.353 4.115 -5.204 1.00 91.56 78 LYS A O 1
ATOM 632 N N . TYR A 1 79 ? 1.213 3.441 -3.234 1.00 91.38 79 TYR A N 1
ATOM 633 C CA . TYR A 1 79 ? 1.213 4.740 -2.572 1.00 91.38 79 TYR A CA 1
ATOM 634 C C . TYR A 1 79 ? 2.632 5.103 -2.151 1.00 91.38 79 TYR A C 1
ATOM 636 O O . TYR A 1 79 ? 3.355 4.276 -1.611 1.00 91.38 79 TYR A O 1
ATOM 644 N N . THR A 1 80 ? 3.047 6.339 -2.402 1.00 86.38 80 THR A N 1
ATOM 645 C CA . THR A 1 80 ? 4.388 6.816 -2.029 1.00 86.38 80 THR A CA 1
ATOM 646 C C . THR A 1 80 ? 4.373 7.714 -0.801 1.00 86.38 80 THR A C 1
ATOM 648 O O . THR A 1 80 ? 5.433 8.021 -0.259 1.00 86.38 80 THR A O 1
ATOM 651 N N . THR A 1 81 ? 3.189 8.147 -0.359 1.00 89.56 81 THR A N 1
ATOM 652 C CA . THR A 1 81 ? 3.017 9.027 0.798 1.00 89.56 81 THR A CA 1
ATOM 653 C C . THR A 1 81 ? 1.829 8.609 1.657 1.00 89.56 81 THR A C 1
ATOM 655 O O . THR A 1 81 ? 0.841 8.065 1.154 1.00 89.56 81 THR A O 1
ATOM 658 N N . ASP A 1 82 ? 1.900 8.948 2.945 1.00 91.88 82 ASP A N 1
ATOM 659 C CA . ASP A 1 82 ? 0.807 8.773 3.907 1.00 91.88 82 ASP A CA 1
ATOM 660 C C . ASP A 1 82 ? -0.483 9.435 3.401 1.00 91.88 82 ASP A C 1
ATOM 662 O O . ASP A 1 82 ? -1.522 8.790 3.340 1.00 91.88 82 ASP A O 1
ATOM 666 N N . ALA A 1 83 ? -0.399 10.666 2.887 1.00 91.62 83 ALA A N 1
ATOM 667 C CA . ALA A 1 83 ? -1.554 11.398 2.365 1.00 91.62 83 ALA A CA 1
ATOM 668 C C . ALA A 1 83 ? -2.258 10.689 1.189 1.00 91.62 83 ALA A C 1
ATOM 670 O O . ALA A 1 83 ? -3.483 10.755 1.057 1.00 91.62 83 ALA A O 1
ATOM 671 N N . GLN A 1 84 ? -1.505 10.010 0.312 1.00 92.81 84 GLN A N 1
ATOM 672 C CA . GLN A 1 84 ? -2.105 9.225 -0.771 1.00 92.81 84 GLN A CA 1
ATOM 673 C C . GLN A 1 84 ? -2.856 8.009 -0.222 1.00 92.81 84 GLN A C 1
ATOM 675 O O . GLN A 1 84 ? -3.973 7.733 -0.667 1.00 92.81 84 GLN A O 1
ATOM 680 N N . PHE A 1 85 ? -2.263 7.313 0.751 1.00 93.25 85 PHE A N 1
ATOM 681 C CA . PHE A 1 85 ? -2.892 6.175 1.415 1.00 93.25 85 PHE A CA 1
ATOM 682 C C . PHE A 1 85 ? -4.141 6.601 2.201 1.00 93.25 85 PHE A C 1
ATOM 684 O O . PHE A 1 85 ? -5.215 6.032 2.004 1.00 93.25 85 PHE A O 1
ATOM 691 N N . GLU A 1 86 ? -4.038 7.648 3.022 1.00 92.69 86 GLU A N 1
ATOM 692 C CA . GLU A 1 86 ? -5.139 8.230 3.795 1.00 92.69 86 GLU A CA 1
ATOM 693 C C . GLU A 1 86 ? -6.323 8.588 2.898 1.00 92.69 86 GLU A C 1
ATOM 695 O O . GLU A 1 86 ? -7.459 8.207 3.177 1.00 92.69 86 GLU A O 1
ATOM 700 N N . SER A 1 87 ? -6.065 9.273 1.782 1.00 90.00 87 SER A N 1
ATOM 701 C CA . SER A 1 87 ? -7.105 9.653 0.823 1.00 90.00 87 SER A CA 1
ATOM 702 C C . SER A 1 87 ? -7.812 8.439 0.207 1.00 90.00 87 SER A C 1
ATOM 704 O O . SER A 1 87 ? -9.017 8.490 -0.043 1.00 90.00 87 SER A O 1
ATOM 706 N N . ALA A 1 88 ? -7.080 7.346 -0.028 1.00 89.56 88 ALA A N 1
ATOM 707 C CA . ALA A 1 88 ? -7.613 6.146 -0.662 1.00 89.56 88 ALA A CA 1
ATOM 708 C C . ALA A 1 88 ? -8.359 5.213 0.309 1.00 89.56 88 ALA A C 1
ATOM 710 O O . ALA A 1 88 ? -9.404 4.680 -0.060 1.00 89.56 88 ALA A O 1
ATOM 711 N N . TYR A 1 89 ? -7.841 5.017 1.525 1.00 89.56 89 TYR A N 1
ATOM 712 C CA . TYR A 1 89 ? -8.352 4.020 2.474 1.00 89.56 89 TYR A CA 1
ATOM 713 C C . TYR A 1 89 ? -9.078 4.622 3.678 1.00 89.56 89 TYR A C 1
ATOM 715 O O . TYR A 1 89 ? -10.056 4.039 4.144 1.00 89.56 89 TYR A O 1
ATOM 723 N N . LEU A 1 90 ? -8.622 5.766 4.194 1.00 91.50 90 LEU A N 1
ATOM 724 C CA . LEU A 1 90 ? -9.115 6.322 5.459 1.00 91.50 90 LEU A CA 1
ATOM 725 C C . LEU A 1 90 ? -10.189 7.393 5.255 1.00 91.50 90 LEU A C 1
ATOM 727 O O . LEU A 1 90 ? -11.170 7.415 5.990 1.00 91.50 90 LEU A O 1
ATOM 731 N N . LYS A 1 91 ? -10.072 8.237 4.225 1.00 87.69 91 LYS A N 1
ATOM 732 C CA . LYS A 1 91 ? -10.968 9.384 3.993 1.00 87.69 91 LYS A CA 1
ATOM 733 C C . LYS A 1 91 ? -12.452 9.026 3.950 1.00 87.69 91 LYS A C 1
ATOM 735 O O . LYS A 1 91 ? -13.275 9.778 4.463 1.00 87.69 91 LYS A O 1
ATOM 740 N N . ASN A 1 92 ? -12.780 7.893 3.335 1.00 83.56 92 ASN A N 1
ATOM 741 C CA . ASN A 1 92 ? -14.154 7.404 3.202 1.00 83.56 92 ASN A CA 1
ATOM 742 C C . ASN A 1 92 ? -14.418 6.173 4.081 1.00 83.56 92 ASN A C 1
ATOM 744 O O . ASN A 1 92 ? -15.420 5.481 3.890 1.00 83.56 92 ASN A O 1
ATOM 748 N N . PHE A 1 93 ? -13.534 5.865 5.034 1.00 86.44 93 PHE A N 1
ATOM 749 C CA . PHE A 1 93 ? -13.712 4.705 5.895 1.00 86.44 93 PHE A CA 1
ATOM 750 C C . PHE A 1 93 ? -15.011 4.848 6.699 1.00 86.44 93 PHE A C 1
ATOM 752 O O . PHE A 1 93 ? -15.184 5.782 7.484 1.00 86.44 93 PHE A O 1
ATOM 759 N N . ARG A 1 94 ? -15.960 3.933 6.454 1.00 77.88 94 ARG A N 1
ATOM 7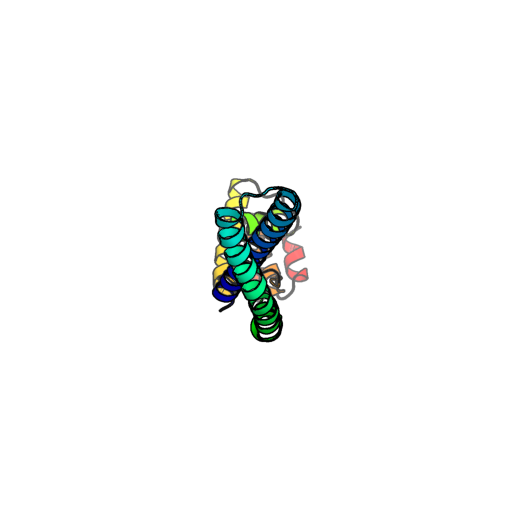60 C CA . ARG A 1 94 ? -17.320 3.944 7.026 1.00 77.88 94 ARG A CA 1
ATOM 761 C C . ARG A 1 94 ? -18.082 5.276 6.863 1.00 77.88 94 ARG A C 1
ATOM 763 O O . ARG A 1 94 ? -18.995 5.537 7.639 1.00 77.88 94 ARG A O 1
ATOM 770 N N . ASN A 1 95 ? -17.742 6.106 5.870 1.00 78.75 95 ASN A N 1
ATOM 771 C CA . ASN A 1 95 ? -18.401 7.396 5.603 1.00 78.75 95 ASN A CA 1
ATOM 772 C C . ASN A 1 95 ? -18.600 8.267 6.863 1.00 78.75 95 ASN A C 1
ATOM 774 O O . ASN A 1 95 ? -19.678 8.814 7.099 1.00 78.75 95 ASN A O 1
ATOM 778 N N . HIS A 1 96 ? -17.579 8.368 7.716 1.00 74.50 96 HIS A N 1
ATOM 779 C CA . HIS A 1 96 ? -17.694 9.116 8.964 1.00 74.50 96 HIS A CA 1
ATOM 780 C C . HIS A 1 96 ? -17.827 10.640 8.728 1.00 74.50 96 HIS A C 1
ATOM 782 O O . HIS A 1 96 ? -17.100 11.234 7.933 1.00 74.50 96 HIS A O 1
ATOM 788 N N . ASN A 1 97 ? -18.675 11.320 9.504 1.00 78.19 97 ASN A N 1
ATOM 789 C CA . ASN A 1 97 ? -18.813 12.786 9.474 1.00 78.19 97 ASN A CA 1
ATOM 790 C C . ASN A 1 97 ? -17.922 13.468 10.531 1.00 78.19 97 ASN A C 1
ATOM 792 O O . ASN A 1 97 ? -18.407 14.190 11.402 1.00 78.19 97 ASN A O 1
ATOM 796 N N . LEU A 1 98 ? -16.613 13.199 10.501 1.00 83.62 98 LEU A N 1
ATOM 797 C CA . LEU A 1 98 ? -15.650 13.842 11.404 1.00 83.62 98 LEU A CA 1
ATOM 798 C C . LEU A 1 98 ? -15.326 15.269 10.932 1.00 83.62 98 LEU A C 1
ATOM 800 O O . LEU A 1 98 ? -15.107 15.510 9.744 1.00 83.62 98 LEU A 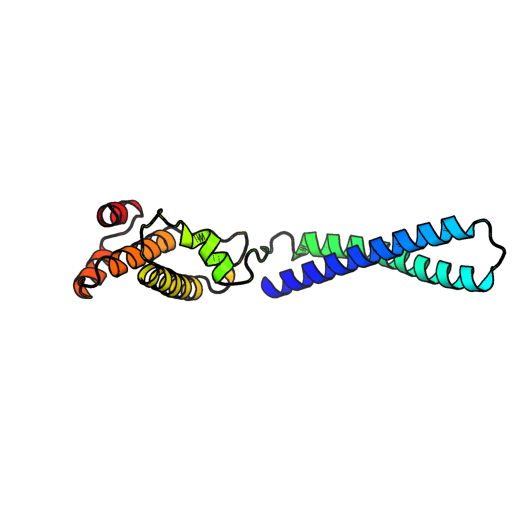O 1
ATOM 804 N N . LYS A 1 99 ? -15.248 16.210 11.881 1.00 84.94 99 LYS A N 1
ATOM 805 C CA . LYS A 1 99 ? -14.747 17.576 11.645 1.00 84.94 99 LYS A CA 1
ATOM 806 C C . LYS A 1 99 ? -13.244 17.544 11.364 1.00 84.94 99 LYS A C 1
ATOM 808 O O . LYS A 1 99 ? -12.573 16.600 11.775 1.00 84.94 99 LYS A O 1
ATOM 813 N N . ASP A 1 100 ? -12.702 18.589 10.742 1.00 82.19 100 ASP A N 1
ATOM 814 C CA . ASP A 1 100 ? -11.300 18.640 10.296 1.00 82.19 100 ASP A CA 1
ATOM 815 C C . ASP A 1 100 ? -10.279 18.258 11.384 1.00 82.19 100 ASP A C 1
ATOM 817 O O . ASP A 1 100 ? -9.434 17.400 11.144 1.00 82.19 100 ASP A O 1
ATOM 821 N N . SER A 1 101 ? -10.396 18.805 12.601 1.00 83.56 101 SER A N 1
ATOM 822 C CA . SER A 1 101 ? -9.484 18.475 13.711 1.00 83.56 101 SER A CA 1
ATOM 823 C C . SER A 1 101 ? -9.573 17.005 14.140 1.00 83.56 101 SER A C 1
ATOM 825 O O . SER A 1 101 ? -8.557 16.330 14.280 1.00 83.56 101 SER A O 1
ATOM 827 N N . THR A 1 102 ? -10.789 16.481 14.294 1.00 88.06 102 THR A N 1
ATOM 828 C CA . THR A 1 102 ? -11.034 15.070 14.635 1.00 88.06 102 THR A CA 1
ATOM 829 C C . THR A 1 102 ? -10.668 14.111 13.502 1.00 88.06 102 THR A C 1
ATOM 831 O O . THR A 1 102 ? -10.295 12.972 13.758 1.00 88.06 102 THR A O 1
ATOM 834 N N . ARG A 1 103 ? -10.748 14.566 12.249 1.00 90.25 103 ARG A N 1
ATOM 835 C CA . ARG A 1 103 ? -10.386 13.787 11.064 1.00 90.25 103 ARG A CA 1
ATOM 836 C C . ARG A 1 103 ? -8.874 13.615 10.968 1.00 90.25 103 ARG A C 1
ATOM 838 O O . ARG A 1 103 ? -8.426 12.505 10.719 1.00 90.25 103 ARG A O 1
ATOM 845 N N . ASN A 1 104 ? -8.108 14.672 11.231 1.00 91.19 104 ASN A N 1
ATOM 846 C CA . ASN A 1 104 ? -6.650 14.572 11.297 1.00 91.19 104 ASN A CA 1
ATOM 847 C C . ASN A 1 104 ? -6.221 13.629 12.428 1.00 91.19 104 ASN A C 1
ATOM 849 O O . ASN A 1 104 ? -5.418 12.736 12.201 1.00 91.19 104 ASN A O 1
ATOM 853 N N . LEU A 1 105 ? -6.851 13.738 13.605 1.00 93.00 105 LEU A N 1
ATOM 854 C CA . LEU A 1 105 ? -6.591 12.818 14.715 1.00 93.00 105 LEU A CA 1
ATOM 855 C C . LEU A 1 105 ? -6.894 11.355 14.347 1.00 93.00 105 LEU A C 1
ATOM 857 O O . LEU A 1 105 ? -6.147 10.455 14.726 1.00 93.00 105 LEU A O 1
ATOM 861 N N . PHE A 1 106 ? -7.975 11.115 13.597 1.00 94.75 106 PHE A N 1
ATOM 862 C CA . PHE A 1 106 ? -8.295 9.787 13.079 1.00 94.75 106 PHE A CA 1
ATOM 863 C C . PHE A 1 106 ? -7.211 9.283 12.124 1.00 94.75 106 PHE A C 1
ATOM 865 O O . PHE A 1 106 ? -6.774 8.144 12.279 1.00 94.75 106 PHE A O 1
ATOM 872 N N . TYR A 1 107 ? -6.750 10.105 11.179 1.00 94.50 107 TYR A N 1
ATOM 873 C CA . TYR A 1 107 ? -5.685 9.722 10.249 1.00 94.50 107 TYR A CA 1
ATOM 874 C C . TYR A 1 107 ? -4.381 9.408 10.977 1.00 94.50 107 TYR A C 1
ATOM 876 O O . TYR A 1 107 ? -3.831 8.330 10.766 1.00 94.50 107 TYR A O 1
ATOM 884 N N . ASP A 1 108 ? -3.958 10.267 11.906 1.00 94.56 108 ASP A N 1
ATOM 885 C CA . ASP A 1 108 ? -2.728 10.083 12.675 1.00 94.56 108 ASP A CA 1
ATOM 886 C C . ASP A 1 108 ? -2.753 8.765 13.463 1.00 94.56 108 ASP A C 1
ATOM 888 O O . ASP A 1 108 ? -1.853 7.932 13.338 1.00 94.56 108 ASP A O 1
ATOM 892 N N . GLN A 1 109 ? -3.814 8.526 14.243 1.00 95.69 109 GLN A N 1
ATOM 893 C CA . GLN A 1 109 ? -3.933 7.306 15.050 1.00 95.69 109 GLN A CA 1
ATOM 894 C C . GLN A 1 109 ? -4.048 6.050 14.180 1.00 95.69 109 GLN A C 1
ATOM 896 O O . GLN A 1 109 ? -3.446 5.020 14.494 1.00 95.69 109 GLN A O 1
ATOM 901 N N . SER A 1 110 ? -4.778 6.139 13.067 1.00 96.31 110 SER A N 1
ATOM 902 C CA . SER A 1 110 ? -4.931 5.038 12.114 1.00 96.31 110 SER A CA 1
ATOM 903 C C . SER A 1 110 ? -3.608 4.690 11.445 1.00 96.31 110 SER A C 1
ATOM 905 O O . SER A 1 110 ? -3.249 3.517 11.372 1.00 96.31 110 SER A O 1
ATOM 907 N N . MET A 1 111 ? -2.850 5.694 11.002 1.00 95.81 111 MET A N 1
ATOM 908 C CA . MET A 1 111 ? -1.540 5.497 10.387 1.00 95.81 111 MET A CA 1
ATOM 909 C C . MET A 1 111 ? -0.537 4.907 11.371 1.00 95.81 111 MET A C 1
ATOM 911 O O . MET A 1 111 ? 0.186 3.983 11.004 1.00 95.81 111 MET A O 1
ATOM 915 N N . ILE A 1 112 ? -0.522 5.375 12.624 1.00 96.19 112 ILE A N 1
ATOM 916 C CA . ILE A 1 112 ? 0.322 4.799 13.678 1.00 96.19 112 ILE A CA 1
ATOM 917 C C . ILE A 1 112 ? -0.013 3.318 13.876 1.00 96.19 112 ILE A C 1
ATOM 919 O O . ILE A 1 112 ? 0.886 2.478 13.850 1.00 96.19 112 ILE A O 1
ATOM 923 N N . TYR A 1 113 ? -1.294 2.977 14.034 1.00 96.44 113 TYR A N 1
ATOM 924 C CA . TYR A 1 113 ? -1.717 1.587 14.200 1.00 96.44 113 TYR A CA 1
ATOM 925 C C . TYR A 1 113 ? -1.305 0.712 13.009 1.00 96.44 113 TYR A C 1
ATOM 927 O O . TYR A 1 113 ? -0.659 -0.324 13.185 1.00 96.44 113 TYR A O 1
ATOM 935 N N . LEU A 1 114 ? -1.645 1.146 11.795 1.00 96.50 114 LEU A N 1
ATOM 936 C CA . LEU A 1 114 ? -1.415 0.381 10.574 1.00 96.50 114 LEU A CA 1
ATOM 937 C C . LEU A 1 114 ? 0.081 0.195 10.298 1.00 96.50 114 LEU A C 1
ATOM 939 O O . LEU A 1 114 ? 0.495 -0.914 9.968 1.00 96.50 114 LEU A O 1
ATOM 943 N N . LYS A 1 115 ? 0.911 1.224 10.512 1.00 94.81 115 LYS A N 1
ATOM 944 C CA . LYS A 1 115 ? 2.375 1.117 10.396 1.00 94.81 115 LYS A CA 1
ATOM 945 C C . LYS A 1 115 ? 2.981 0.222 11.472 1.00 94.81 115 LYS A C 1
ATOM 947 O O . LYS A 1 115 ? 3.914 -0.521 11.187 1.00 94.81 115 LYS A O 1
ATOM 952 N N . ASN A 1 116 ? 2.458 0.244 12.694 1.00 96.00 116 ASN A N 1
ATOM 953 C CA . ASN A 1 116 ? 2.956 -0.636 13.751 1.00 96.00 116 ASN A CA 1
ATOM 954 C C . ASN A 1 116 ? 2.645 -2.109 13.465 1.00 96.00 116 ASN A C 1
ATOM 956 O O . ASN A 1 116 ? 3.455 -2.977 13.779 1.00 96.00 116 ASN A O 1
ATOM 960 N N . ARG A 1 117 ? 1.480 -2.391 12.874 1.00 95.62 117 ARG A N 1
ATOM 961 C CA . ARG A 1 117 ? 1.028 -3.757 12.589 1.00 95.62 117 ARG A CA 1
ATOM 962 C C . ARG A 1 117 ? 1.582 -4.317 11.281 1.00 95.62 117 ARG A C 1
ATOM 964 O O . ARG A 1 117 ? 1.997 -5.471 11.240 1.00 95.62 117 ARG A O 1
ATOM 971 N N . HIS A 1 118 ? 1.549 -3.519 10.218 1.00 94.38 118 HIS A N 1
ATOM 972 C CA . HIS A 1 118 ? 1.833 -3.954 8.846 1.00 94.38 118 HIS A CA 1
ATOM 973 C C . HIS A 1 118 ? 3.099 -3.320 8.261 1.00 94.38 118 HIS A C 1
ATOM 975 O O . HIS A 1 118 ? 3.489 -3.663 7.144 1.00 94.38 118 HIS A O 1
ATOM 981 N N . HIS A 1 119 ? 3.763 -2.421 8.994 1.00 91.69 119 HIS A N 1
ATOM 982 C CA . HIS A 1 119 ? 4.934 -1.678 8.522 1.00 91.69 119 HIS A CA 1
ATOM 983 C C . HIS A 1 119 ? 4.648 -0.964 7.191 1.00 91.69 119 HIS A C 1
ATOM 985 O O . HIS A 1 119 ? 3.563 -0.419 6.988 1.00 91.69 119 HIS A O 1
ATOM 991 N N . ASP A 1 120 ? 5.609 -0.985 6.268 1.00 89.38 120 ASP A N 1
ATOM 992 C CA . ASP A 1 120 ? 5.484 -0.359 4.951 1.00 89.38 120 ASP A CA 1
ATOM 993 C C . ASP A 1 120 ? 4.558 -1.133 4.000 1.00 89.38 120 ASP A C 1
ATOM 995 O O . ASP A 1 120 ? 4.255 -0.644 2.911 1.00 89.38 120 ASP A O 1
ATOM 999 N N . LYS A 1 121 ? 4.072 -2.323 4.389 1.00 90.88 121 LYS A N 1
ATOM 1000 C CA . LYS A 1 121 ? 3.216 -3.152 3.530 1.00 90.88 121 LYS A CA 1
ATOM 1001 C C . LYS A 1 121 ? 1.918 -2.438 3.139 1.00 90.88 121 LYS A C 1
ATOM 1003 O O . LYS A 1 121 ? 1.383 -2.682 2.065 1.00 90.88 121 LYS A O 1
ATOM 1008 N N . ILE A 1 122 ? 1.452 -1.501 3.964 1.00 93.62 122 ILE A N 1
ATOM 1009 C CA . ILE A 1 122 ? 0.235 -0.708 3.727 1.00 93.62 122 ILE A CA 1
ATOM 1010 C C . ILE A 1 122 ? 0.268 0.084 2.413 1.00 93.62 122 ILE A C 1
ATOM 1012 O O . ILE A 1 122 ? -0.770 0.451 1.870 1.00 93.62 122 ILE A O 1
ATOM 1016 N N . PHE A 1 123 ? 1.464 0.342 1.886 1.00 93.56 123 PHE A N 1
ATOM 1017 C CA . PHE A 1 123 ? 1.661 1.123 0.674 1.00 93.56 123 PHE A CA 1
ATOM 1018 C C . PHE A 1 123 ? 1.647 0.290 -0.613 1.00 93.56 123 PHE A C 1
ATOM 1020 O O . PHE A 1 123 ? 1.739 0.858 -1.705 1.00 93.56 123 PHE A O 1
ATOM 1027 N N . PHE A 1 124 ? 1.538 -1.034 -0.511 1.00 92.06 124 PHE A N 1
ATOM 1028 C CA . PHE A 1 124 ? 1.575 -1.951 -1.646 1.00 92.06 124 PHE A CA 1
ATOM 1029 C C . PHE A 1 124 ? 0.176 -2.265 -2.195 1.00 92.06 124 PHE A C 1
ATOM 1031 O O . PHE A 1 124 ? -0.842 -2.087 -1.528 1.00 92.06 124 PHE A O 1
ATOM 1038 N N . ASP A 1 125 ? 0.112 -2.671 -3.461 1.00 90.38 125 ASP A N 1
ATOM 1039 C CA . ASP A 1 125 ? -1.133 -2.874 -4.207 1.00 90.38 125 ASP A CA 1
ATOM 1040 C C . ASP A 1 125 ? -1.961 -4.083 -3.764 1.00 90.38 125 ASP A C 1
ATOM 1042 O O . ASP A 1 125 ? -3.177 -4.090 -3.967 1.00 90.38 125 ASP A O 1
ATOM 1046 N N . ASP A 1 126 ? -1.321 -5.064 -3.138 1.00 91.25 126 ASP A N 1
ATOM 1047 C CA . ASP A 1 126 ? -1.944 -6.253 -2.561 1.00 91.25 126 ASP A CA 1
ATOM 1048 C C . ASP A 1 126 ? -2.460 -6.031 -1.131 1.00 91.25 126 ASP A C 1
ATOM 1050 O O . ASP A 1 126 ? -3.07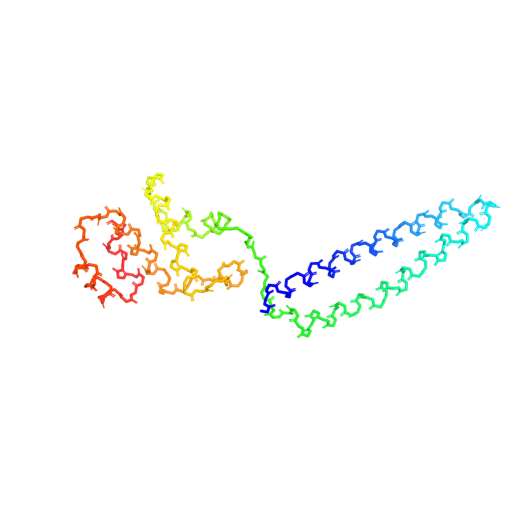7 -6.927 -0.548 1.00 91.25 126 ASP A O 1
ATOM 1054 N N . PHE A 1 127 ? -2.234 -4.848 -0.554 1.00 92.31 127 PHE A N 1
ATOM 1055 C CA . PHE A 1 127 ? -2.695 -4.537 0.787 1.00 92.31 127 PHE A CA 1
ATOM 1056 C C . PHE A 1 127 ? -4.219 -4.368 0.846 1.00 92.31 127 PHE A C 1
ATOM 1058 O O . PHE A 1 127 ? -4.829 -3.542 0.154 1.00 92.31 127 PHE A O 1
ATOM 1065 N N . ALA A 1 128 ? -4.832 -5.117 1.756 1.00 91.06 128 ALA A N 1
ATOM 1066 C CA . ALA A 1 128 ? -6.239 -5.023 2.096 1.00 91.06 128 ALA A CA 1
ATOM 1067 C C . ALA A 1 128 ? -6.397 -5.076 3.615 1.00 91.06 128 ALA A C 1
ATOM 1069 O O . ALA A 1 128 ? -5.699 -5.840 4.283 1.00 91.06 128 ALA A O 1
ATOM 1070 N N . PHE A 1 129 ? -7.336 -4.288 4.144 1.00 91.44 129 PHE A N 1
ATOM 1071 C CA . PHE A 1 129 ? -7.667 -4.340 5.562 1.00 91.44 129 PHE A CA 1
ATOM 1072 C C . PHE A 1 129 ? -8.180 -5.719 5.939 1.00 91.44 129 PHE A C 1
ATOM 1074 O O . PHE A 1 129 ? -9.131 -6.232 5.340 1.00 91.44 129 PHE A O 1
ATOM 1081 N N . ASP A 1 130 ? -7.577 -6.288 6.976 1.00 92.06 130 ASP A N 1
ATOM 1082 C CA . ASP A 1 130 ? -8.139 -7.453 7.618 1.00 92.06 130 ASP A CA 1
ATOM 1083 C C . ASP A 1 130 ? -9.289 -7.048 8.564 1.00 92.06 130 ASP A C 1
ATOM 1085 O O . ASP A 1 130 ? -9.653 -5.877 8.756 1.00 92.06 130 ASP A O 1
ATOM 1089 N N . LYS A 1 131 ? -9.926 -8.061 9.146 1.00 90.94 131 LYS A N 1
ATOM 1090 C CA . LYS A 1 131 ? -11.038 -7.867 10.074 1.00 90.94 131 LYS A CA 1
ATOM 1091 C C . LYS A 1 131 ? -10.624 -7.067 11.315 1.00 90.94 131 LYS A C 1
ATOM 1093 O O . LYS A 1 131 ? -11.417 -6.271 11.812 1.00 90.94 131 LYS A O 1
ATOM 1098 N N . ALA A 1 132 ? -9.423 -7.300 11.833 1.00 92.06 132 ALA A N 1
ATOM 1099 C CA . ALA A 1 132 ? -8.935 -6.622 13.023 1.00 92.06 132 ALA A CA 1
ATOM 1100 C C . ALA A 1 132 ? -8.577 -5.164 12.718 1.00 92.06 132 ALA A C 1
ATOM 1102 O O . ALA A 1 132 ? -8.901 -4.306 13.533 1.00 92.06 132 ALA A O 1
ATOM 1103 N N . ASP A 1 133 ? -8.028 -4.877 11.535 1.00 94.25 133 ASP A N 1
ATOM 1104 C CA . ASP A 1 133 ? -7.813 -3.504 11.071 1.00 94.25 133 ASP A CA 1
ATOM 1105 C C . ASP A 1 133 ? -9.137 -2.744 11.033 1.00 94.25 133 ASP A C 1
ATOM 1107 O O . ASP A 1 133 ? -9.274 -1.664 11.600 1.00 94.25 133 ASP A O 1
ATOM 1111 N N . SER A 1 134 ? -10.159 -3.356 10.433 1.00 92.25 134 SER A N 1
ATOM 1112 C CA . SER A 1 134 ? -11.485 -2.747 10.321 1.00 92.25 134 SER A CA 1
ATOM 1113 C C . SER A 1 134 ? -12.118 -2.462 11.689 1.00 92.25 134 SER A C 1
ATOM 1115 O O . SER A 1 134 ? -12.770 -1.430 11.870 1.00 92.25 134 SER A O 1
ATOM 1117 N N . ILE A 1 135 ? -11.944 -3.364 12.659 1.00 92.06 135 ILE A N 1
ATOM 1118 C CA . ILE A 1 135 ? -12.430 -3.181 14.034 1.00 92.06 135 ILE A CA 1
ATOM 1119 C C . ILE A 1 135 ? -11.648 -2.067 14.734 1.00 92.06 135 ILE A C 1
ATOM 1121 O O . ILE A 1 135 ? -12.262 -1.176 15.316 1.00 92.06 135 ILE A O 1
ATOM 1125 N N . GLU A 1 136 ? -10.319 -2.066 14.641 1.00 93.81 136 GLU A N 1
ATOM 1126 C CA . GLU A 1 136 ? -9.484 -1.067 15.308 1.00 93.81 136 GLU A CA 1
ATOM 1127 C C . GLU A 1 136 ? -9.744 0.343 14.779 1.00 93.81 136 GLU A C 1
ATOM 1129 O O . GLU A 1 136 ? -9.981 1.263 15.557 1.00 93.81 136 GLU A O 1
ATOM 1134 N N . LEU A 1 137 ? -9.784 0.516 13.457 1.00 94.19 137 LEU A N 1
ATOM 1135 C CA . LEU A 1 137 ? -10.101 1.806 12.845 1.00 94.19 137 LEU A CA 1
ATOM 1136 C C . LEU A 1 137 ? -11.493 2.299 13.270 1.00 94.19 137 LEU A C 1
ATOM 1138 O O . LEU A 1 137 ? -11.695 3.491 13.503 1.00 94.19 137 LEU A O 1
ATOM 1142 N N . SER A 1 138 ? -12.451 1.382 13.442 1.00 93.00 138 SER A N 1
ATOM 1143 C CA . SER A 1 138 ? -13.778 1.720 13.970 1.00 93.00 138 SER A CA 1
ATOM 1144 C C . SER A 1 138 ? -13.709 2.157 15.440 1.00 93.00 138 SER A C 1
ATOM 1146 O O . SER A 1 138 ? -14.371 3.123 15.815 1.00 93.00 138 SER A O 1
ATOM 1148 N N . PHE A 1 139 ? -12.872 1.516 16.261 1.00 93.25 139 PHE A N 1
ATOM 1149 C CA . PHE A 1 139 ? -12.638 1.940 17.643 1.00 93.25 139 PHE A CA 1
ATOM 1150 C C . PHE A 1 139 ? -12.021 3.328 17.738 1.00 93.25 139 PHE A C 1
ATOM 1152 O O . PHE A 1 139 ? -12.474 4.134 18.547 1.00 93.25 139 PHE A O 1
ATOM 1159 N N . ILE A 1 140 ? -11.029 3.627 16.899 1.00 93.81 140 ILE A N 1
ATOM 1160 C CA . ILE A 1 140 ? -10.408 4.954 16.841 1.00 93.81 140 ILE A CA 1
ATOM 1161 C C . ILE A 1 140 ? -11.485 6.012 16.576 1.00 93.81 140 ILE A C 1
ATOM 1163 O O . ILE A 1 140 ? -11.583 6.993 17.313 1.00 93.81 140 ILE A O 1
ATOM 1167 N N . ILE A 1 141 ? -12.354 5.789 15.585 1.00 92.25 141 ILE A N 1
ATOM 1168 C CA . ILE A 1 141 ? -13.465 6.710 15.301 1.00 92.25 141 ILE A CA 1
ATOM 1169 C C . ILE A 1 141 ? -14.397 6.839 16.507 1.00 92.25 141 ILE A C 1
ATOM 1171 O O . ILE A 1 141 ? -14.771 7.956 16.870 1.00 92.25 141 ILE A O 1
ATOM 1175 N N . TYR A 1 142 ? -14.779 5.721 17.127 1.00 90.69 142 TYR A N 1
ATOM 1176 C CA . TYR A 1 142 ? -15.681 5.722 18.275 1.00 90.69 142 TYR A CA 1
ATOM 1177 C C . TYR A 1 142 ? -15.120 6.538 19.447 1.00 90.69 142 TYR A C 1
ATOM 1179 O O . TYR A 1 142 ? -15.829 7.387 19.986 1.00 90.69 142 TYR A O 1
ATOM 1187 N N . TYR A 1 143 ? -13.846 6.349 19.797 1.00 91.38 143 TYR A N 1
ATOM 1188 C CA . TYR A 1 143 ? -13.202 7.067 20.900 1.00 91.38 143 TYR A CA 1
ATOM 1189 C C . TYR A 1 143 ? -12.967 8.547 20.597 1.00 91.38 143 TYR A C 1
ATOM 1191 O O . TYR A 1 143 ? -13.045 9.373 21.501 1.00 91.38 143 TYR A O 1
ATOM 1199 N N . ILE A 1 144 ? -12.737 8.911 19.333 1.00 90.94 144 ILE A N 1
ATOM 1200 C CA . ILE A 1 144 ? -12.665 10.321 18.925 1.00 90.94 144 ILE A CA 1
ATOM 1201 C C . ILE A 1 144 ? -14.032 11.005 19.068 1.00 90.94 144 ILE A C 1
ATOM 1203 O O . ILE A 1 144 ? -14.096 12.175 19.443 1.00 90.94 144 ILE A O 1
ATOM 1207 N N . LYS A 1 145 ? -15.127 10.289 18.781 1.00 88.00 145 LYS A N 1
ATOM 1208 C CA . LYS A 1 145 ? -16.494 10.803 18.959 1.00 88.00 145 LYS A CA 1
ATOM 1209 C C . LYS A 1 145 ? -16.927 10.866 20.430 1.00 88.00 145 LYS A C 1
ATOM 1211 O O . LYS A 1 145 ? -17.740 11.724 20.757 1.00 88.00 145 LYS A O 1
ATOM 1216 N N . HIS A 1 146 ? -16.378 10.005 21.288 1.00 89.19 146 HIS A N 1
ATOM 1217 C CA . HIS A 1 146 ? -16.725 9.890 22.710 1.00 89.19 146 HIS A CA 1
ATOM 1218 C C . HIS A 1 146 ? -15.469 10.019 23.596 1.00 89.19 146 HIS A C 1
ATOM 1220 O O . HIS 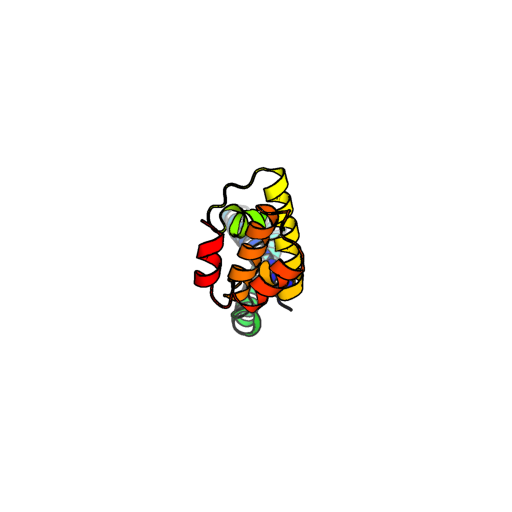A 1 146 ? -14.982 9.024 24.147 1.00 89.19 146 HIS A O 1
ATOM 1226 N N . PRO A 1 147 ? -14.887 11.230 23.707 1.00 86.75 147 PRO A N 1
ATOM 1227 C CA . PRO A 1 147 ? -13.635 11.453 24.436 1.00 86.75 147 PRO A CA 1
ATOM 1228 C C . PRO A 1 147 ? -13.757 11.248 25.956 1.00 86.75 147 PRO A C 1
ATOM 1230 O O . PRO A 1 147 ? -12.748 11.139 26.648 1.00 86.75 147 PRO A O 1
ATOM 1233 N N . ASP A 1 148 ? -14.980 11.201 26.475 1.00 89.31 148 ASP A N 1
ATOM 1234 C CA . ASP A 1 148 ? -15.342 10.960 27.871 1.00 89.31 148 ASP A CA 1
ATOM 1235 C C . ASP A 1 148 ? -15.264 9.479 28.281 1.00 89.31 148 ASP A C 1
ATOM 1237 O O . ASP A 1 148 ? -15.271 9.160 29.473 1.00 89.31 148 ASP A O 1
ATOM 1241 N N . VAL A 1 149 ? -15.139 8.563 27.315 1.00 88.81 149 VAL A N 1
ATOM 1242 C CA . VAL A 1 149 ? -14.984 7.131 27.587 1.00 88.81 149 VAL A CA 1
ATOM 1243 C C . VAL A 1 149 ? -13.658 6.881 28.309 1.00 88.81 149 VAL A C 1
ATOM 1245 O O . VAL A 1 149 ? -12.570 7.077 27.760 1.00 88.81 149 VAL A O 1
ATOM 1248 N N . ASN A 1 150 ? -13.751 6.407 29.552 1.00 90.19 150 ASN A N 1
ATOM 1249 C CA . ASN A 1 150 ? -12.588 6.069 30.367 1.00 90.19 150 ASN A CA 1
ATOM 1250 C C . ASN A 1 150 ? -11.909 4.766 29.903 1.00 90.19 150 ASN A C 1
ATOM 1252 O O . ASN A 1 150 ? -12.483 3.956 29.172 1.00 90.19 150 ASN A O 1
ATOM 1256 N N . ASP A 1 151 ? -10.681 4.537 30.364 1.00 87.94 151 ASP A N 1
ATOM 1257 C CA . ASP A 1 151 ? -9.868 3.413 29.890 1.00 87.94 151 ASP A CA 1
ATOM 1258 C C . ASP A 1 151 ? -10.423 2.035 30.283 1.00 87.94 151 ASP A C 1
ATOM 1260 O O . ASP A 1 151 ? -10.235 1.072 29.539 1.00 87.94 151 ASP A O 1
ATOM 1264 N N . SER A 1 152 ? -11.176 1.940 31.385 1.00 88.38 152 SER A N 1
ATOM 1265 C CA . SER A 1 152 ? -11.857 0.697 31.770 1.00 88.38 152 SER A CA 1
ATOM 1266 C C . SER A 1 152 ? -12.910 0.301 30.735 1.00 88.38 152 SER A C 1
ATOM 1268 O O . SER A 1 152 ? -12.962 -0.855 30.319 1.00 88.38 152 SER A O 1
ATOM 1270 N N . VAL A 1 153 ? -13.716 1.261 30.274 1.00 87.56 153 VAL A N 1
ATOM 1271 C CA . VAL A 1 153 ? -14.751 1.020 29.258 1.00 87.56 153 VAL A CA 1
ATOM 1272 C C . VAL A 1 153 ? -14.116 0.722 27.899 1.00 87.56 153 VAL A C 1
ATOM 1274 O O . VAL A 1 153 ? -14.576 -0.172 27.191 1.00 87.56 153 VAL A O 1
ATOM 1277 N N . LYS A 1 154 ? -13.015 1.400 27.540 1.00 89.25 154 LYS A N 1
ATOM 1278 C CA . LYS A 1 154 ? -12.257 1.069 26.317 1.00 89.25 154 LYS A CA 1
ATOM 1279 C C . LYS A 1 154 ? -11.763 -0.377 26.335 1.00 89.25 154 LYS A C 1
ATOM 1281 O O . LYS A 1 154 ? -11.853 -1.072 25.323 1.00 89.25 154 LYS A O 1
ATOM 1286 N N . LEU A 1 155 ? -11.228 -0.830 27.471 1.00 88.75 155 LEU A N 1
ATOM 1287 C CA . LEU A 1 155 ? -10.724 -2.193 27.624 1.00 88.75 155 LEU A CA 1
ATOM 1288 C C . LEU A 1 155 ? -11.856 -3.222 27.531 1.00 88.75 155 LEU A C 1
ATOM 1290 O O . LEU A 1 155 ? -11.720 -4.227 26.835 1.00 88.75 155 LEU A O 1
ATOM 1294 N N . GLU A 1 156 ? -12.984 -2.954 28.185 1.00 89.06 156 GLU A N 1
ATOM 1295 C CA . GLU A 1 156 ? -14.169 -3.807 28.115 1.00 89.06 156 GLU A CA 1
ATOM 1296 C C . GLU A 1 156 ? -14.689 -3.940 26.677 1.00 89.06 156 GLU A C 1
ATOM 1298 O O . GLU A 1 156 ? -14.885 -5.054 26.185 1.00 89.06 156 GLU A O 1
ATOM 1303 N N . LEU A 1 157 ? -14.837 -2.819 25.966 1.00 88.12 157 LEU A N 1
ATOM 1304 C CA . LEU A 1 157 ? -15.274 -2.810 24.571 1.00 88.12 157 LEU A CA 1
ATOM 1305 C C . LEU A 1 157 ? -14.334 -3.625 23.675 1.00 88.12 157 LEU A C 1
ATOM 1307 O O . LEU A 1 157 ? -14.807 -4.438 22.879 1.00 88.12 157 LEU A O 1
ATOM 1311 N N . ARG A 1 158 ? -13.013 -3.472 23.840 1.00 86.94 158 ARG A N 1
ATOM 1312 C CA . ARG A 1 158 ? -12.006 -4.259 23.105 1.00 86.94 158 ARG A CA 1
ATOM 1313 C C . ARG A 1 158 ? -12.113 -5.761 23.366 1.00 86.94 158 ARG A C 1
ATOM 1315 O O . ARG A 1 158 ? -11.888 -6.545 22.450 1.00 86.94 158 ARG A O 1
ATOM 1322 N N . ASN A 1 159 ? -12.455 -6.166 24.586 1.00 87.19 159 ASN A N 1
ATOM 1323 C CA . ASN A 1 159 ? -12.595 -7.580 24.938 1.00 87.19 159 ASN A CA 1
ATOM 1324 C C . ASN A 1 159 ? -13.901 -8.192 24.401 1.00 87.19 159 ASN A C 1
ATOM 1326 O O . ASN A 1 159 ? -13.940 -9.381 24.063 1.00 87.19 159 ASN A O 1
ATOM 1330 N N . ASN A 1 160 ? -14.960 -7.383 24.310 1.00 87.44 160 ASN A N 1
ATOM 1331 C CA . ASN A 1 160 ? -16.300 -7.837 23.936 1.00 87.44 160 ASN A CA 1
ATOM 1332 C C . ASN A 1 160 ? -16.551 -7.823 22.419 1.00 87.44 160 ASN A C 1
ATOM 1334 O O . ASN A 1 160 ? -17.256 -8.694 21.910 1.00 87.44 160 ASN A O 1
ATOM 1338 N N . ILE A 1 161 ? -15.966 -6.880 21.679 1.00 88.12 161 ILE A N 1
ATOM 1339 C CA . ILE A 1 161 ? -16.151 -6.753 20.227 1.00 88.12 161 ILE A CA 1
ATOM 1340 C C . ILE A 1 161 ? -15.166 -7.667 19.502 1.00 88.12 161 ILE A C 1
ATOM 1342 O O . ILE A 1 161 ? -13.954 -7.453 19.516 1.00 88.12 161 ILE A O 1
ATOM 1346 N N . LYS A 1 162 ? -15.698 -8.681 18.815 1.00 84.56 162 LYS A N 1
ATOM 1347 C CA . LYS A 1 162 ? -14.897 -9.655 18.053 1.00 84.56 162 LYS A CA 1
ATOM 1348 C C . LYS A 1 162 ? -15.197 -9.620 16.566 1.00 84.56 162 LYS A C 1
ATOM 1350 O O . LYS A 1 162 ? -14.482 -10.249 15.781 1.00 84.56 162 LYS A O 1
ATOM 1355 N N . THR A 1 163 ? -16.262 -8.943 16.153 1.00 84.06 163 THR A N 1
ATOM 1356 C CA . THR A 1 163 ? -16.707 -8.849 14.765 1.00 84.06 163 THR A CA 1
ATOM 1357 C C . THR A 1 163 ? -16.917 -7.406 14.326 1.00 84.06 163 THR A C 1
ATOM 1359 O O . THR A 1 163 ? -17.121 -6.505 15.135 1.00 84.06 163 THR A O 1
ATOM 1362 N N . THR A 1 164 ? -16.878 -7.186 13.012 1.00 79.75 164 THR A N 1
ATOM 1363 C CA . THR A 1 164 ? -17.205 -5.887 12.412 1.00 79.75 164 THR A CA 1
ATOM 1364 C C . THR A 1 164 ? -18.662 -5.490 12.651 1.00 79.75 164 THR A C 1
ATOM 1366 O O . THR A 1 164 ? -18.952 -4.298 12.669 1.00 79.75 164 THR A O 1
ATOM 1369 N N . SER A 1 165 ? -19.551 -6.462 12.874 1.00 82.94 165 SER A N 1
ATOM 1370 C CA . SER A 1 165 ? -20.958 -6.236 13.222 1.00 82.94 165 SER A CA 1
ATOM 1371 C C . SER A 1 165 ? -21.152 -5.848 14.689 1.00 82.94 165 SER A C 1
ATOM 1373 O O . SER A 1 165 ? -22.058 -5.082 15.002 1.00 82.94 165 SER A O 1
ATOM 1375 N N . ASP A 1 166 ? -20.298 -6.326 15.600 1.00 82.12 166 ASP A N 1
ATOM 1376 C CA . ASP A 1 166 ? -20.391 -5.953 17.018 1.00 82.12 166 ASP A CA 1
ATOM 1377 C C . ASP A 1 166 ? -20.144 -4.453 17.205 1.00 82.12 166 ASP A C 1
ATOM 1379 O O . ASP A 1 166 ? -20.865 -3.795 17.952 1.00 82.12 166 ASP A O 1
ATOM 1383 N N . ILE A 1 167 ? -19.166 -3.900 16.478 1.00 80.75 167 ILE A N 1
ATOM 1384 C CA . ILE A 1 167 ? -18.824 -2.478 16.568 1.00 80.75 167 ILE A CA 1
ATOM 1385 C C . ILE A 1 167 ? -19.808 -1.566 15.828 1.00 80.75 167 ILE A C 1
ATOM 1387 O O . ILE A 1 167 ? -19.924 -0.395 16.171 1.00 80.75 167 ILE A O 1
ATOM 1391 N N . GLU A 1 168 ? -20.574 -2.080 14.863 1.00 80.38 168 GLU A N 1
ATOM 1392 C CA . GLU A 1 168 ? -21.581 -1.283 14.142 1.00 80.38 168 GLU A CA 1
ATOM 1393 C C . GLU A 1 168 ? -22.643 -0.689 15.062 1.00 80.38 168 GLU A C 1
ATOM 1395 O O . GLU A 1 168 ? -23.074 0.441 14.848 1.00 80.38 168 GLU A O 1
ATOM 1400 N N . LYS A 1 169 ? -22.994 -1.402 16.136 1.00 81.62 169 LYS A N 1
ATOM 1401 C CA . LYS A 1 169 ? -23.950 -0.930 17.148 1.00 81.62 169 LYS A CA 1
ATOM 1402 C C . LYS A 1 169 ? -23.495 0.342 17.866 1.00 81.62 169 LYS A C 1
ATOM 1404 O O . LYS A 1 169 ? -24.331 1.051 18.406 1.00 81.62 169 LYS A O 1
ATOM 1409 N N . TYR A 1 170 ? -22.192 0.611 17.871 1.00 77.56 170 TYR A N 1
ATOM 1410 C CA . TYR A 1 170 ? -21.578 1.769 18.520 1.00 77.56 170 TYR A CA 1
ATOM 1411 C C . TYR A 1 170 ? -21.241 2.890 17.528 1.00 77.56 170 TYR A C 1
ATOM 1413 O O . TYR A 1 170 ? -20.817 3.970 17.928 1.00 77.56 170 TYR A O 1
ATOM 1421 N N . MET A 1 171 ? -21.386 2.632 16.226 1.00 73.44 171 MET A N 1
ATOM 1422 C CA . MET A 1 171 ? -20.998 3.561 15.162 1.00 73.44 171 MET A CA 1
ATOM 1423 C C . MET A 1 171 ? -22.177 4.350 14.577 1.00 73.44 171 MET A C 1
ATOM 1425 O O . MET A 1 171 ? -21.923 5.327 13.863 1.00 73.44 171 MET A O 1
ATOM 1429 N N . ASN A 1 172 ? -23.410 3.932 14.890 1.00 63.19 172 ASN A N 1
ATOM 1430 C CA . ASN A 1 172 ? -24.674 4.552 14.480 1.00 63.19 172 ASN A CA 1
ATOM 1431 C C . ASN A 1 172 ? -25.184 5.553 15.515 1.00 63.19 172 ASN A C 1
ATOM 1433 O O . ASN A 1 172 ? -25.240 5.176 16.706 1.00 63.19 172 ASN A O 1
#

pLDDT: mean 83.98, std 8.71, range [57.31, 96.5]

Sequence (172 aa):
MEVLAHYLRLGFIAAIVMLLIAGIMFLAIRHKNRNKNNEAEISGRLRFYKMIVIAAAVYIPLYLLAYAVYFKNVPVLKYTTDAQFESAYLKNFRNHNLKDSTRNLFYDQSMIYLKNRHHDKIFFDDFAFDKADSIELSFIIYYIKHPDVNDSVKLELRNNIKTTSDIEKYMN